Protein AF-A0A183FNK9-F1 (afdb_monomer_lite)

Secondary structure (DSSP, 8-state):
---------EETTEE--TTHHHHHHHHHHHHHHHHHHHHHHHHHS-SSS-HHHHHHHIIIIIHHHHHTTGGGS---HHHHHHHHHHHHHHHHHHTT--STT---HHHHHHHTT---HHHHHHHHHT-

Structure (mmCIF, N/CA/C/O backbone):
data_AF-A0A183FNK9-F1
#
_entry.id   AF-A0A183FNK9-F1
#
loop_
_atom_site.group_PDB
_atom_site.id
_atom_site.type_symbol
_atom_site.label_atom_id
_atom_site.label_alt_id
_atom_site.label_comp_id
_atom_site.label_asym_id
_atom_site.label_entity_id
_atom_site.label_seq_id
_atom_site.pdbx_PDB_ins_code
_atom_site.Cartn_x
_atom_site.Cartn_y
_atom_site.Cartn_z
_atom_site.occupancy
_atom_site.B_iso_or_equiv
_atom_site.auth_seq_id
_atom_site.auth_comp_id
_atom_site.auth_asym_id
_atom_site.auth_atom_id
_atom_site.pdbx_PDB_model_num
ATOM 1 N N . MET A 1 1 ? 22.980 6.601 -45.101 1.00 39.28 1 MET A N 1
ATOM 2 C CA . MET A 1 1 ? 23.771 7.005 -43.914 1.00 39.28 1 MET A CA 1
ATOM 3 C C . MET A 1 1 ? 23.4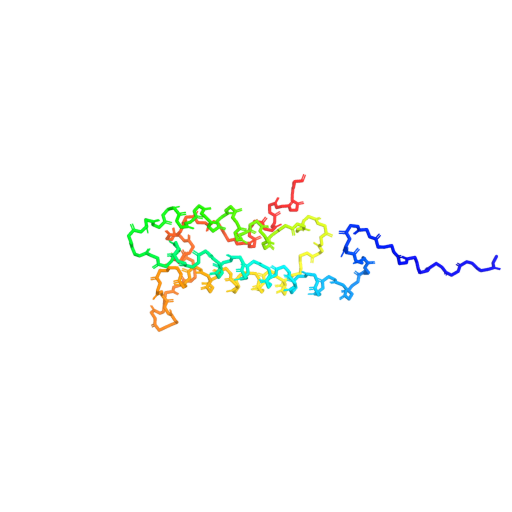76 8.490 -43.728 1.00 39.28 1 MET A C 1
ATOM 5 O O . MET A 1 1 ? 23.810 9.235 -44.628 1.00 39.28 1 MET A O 1
ATOM 9 N N . VAL A 1 2 ? 22.712 8.994 -42.759 1.00 34.72 2 VAL A N 1
ATOM 10 C CA . VAL A 1 2 ? 22.495 8.621 -41.353 1.00 34.72 2 VAL A CA 1
ATOM 11 C C . VAL A 1 2 ? 21.040 8.975 -40.991 1.00 34.72 2 VAL A C 1
ATOM 13 O O . VAL A 1 2 ? 20.659 10.136 -41.097 1.00 34.72 2 VAL A O 1
ATOM 16 N N . LEU A 1 3 ? 20.225 7.999 -40.580 1.00 36.59 3 LEU A N 1
ATOM 17 C CA . LEU A 1 3 ? 18.965 8.256 -39.871 1.00 36.59 3 LEU A CA 1
ATOM 18 C C . LEU A 1 3 ? 19.273 8.077 -38.383 1.00 36.59 3 LEU A C 1
ATOM 20 O O . LEU A 1 3 ? 19.558 6.962 -37.954 1.00 36.59 3 LEU A O 1
ATOM 24 N N . SER A 1 4 ? 19.305 9.170 -37.619 1.00 37.75 4 SER A N 1
ATOM 25 C CA . SER A 1 4 ? 19.449 9.113 -36.161 1.00 37.75 4 SER A CA 1
ATOM 26 C C . SER A 1 4 ? 18.053 9.147 -35.545 1.00 37.75 4 SER A C 1
ATOM 28 O O . SER A 1 4 ? 17.448 10.207 -35.394 1.00 37.75 4 SER A O 1
ATOM 30 N N . SER A 1 5 ? 17.515 7.956 -35.294 1.00 44.59 5 SER A N 1
ATOM 31 C CA . SER A 1 5 ? 16.192 7.704 -34.724 1.00 44.59 5 SER A CA 1
ATOM 32 C C . SER A 1 5 ? 16.180 7.963 -33.217 1.00 44.59 5 SER A C 1
ATOM 34 O O . SER A 1 5 ? 16.695 7.157 -32.444 1.00 44.59 5 SER A O 1
ATOM 36 N N . HIS A 1 6 ? 15.539 9.044 -32.780 1.00 43.78 6 HIS A N 1
ATOM 37 C CA . HIS A 1 6 ? 14.992 9.160 -31.423 1.00 43.78 6 HIS A CA 1
ATOM 38 C C . HIS A 1 6 ? 13.523 9.568 -31.537 1.00 43.78 6 HIS A C 1
ATOM 40 O O . HIS A 1 6 ? 13.146 10.729 -31.386 1.00 43.78 6 HIS A O 1
ATOM 46 N N . ASP A 1 7 ? 12.708 8.571 -31.876 1.00 41.44 7 ASP A N 1
ATOM 47 C CA . ASP A 1 7 ? 11.271 8.694 -32.074 1.00 41.44 7 ASP A CA 1
ATOM 48 C C . ASP A 1 7 ? 10.561 8.836 -30.720 1.00 41.44 7 ASP A C 1
ATOM 50 O O . ASP A 1 7 ? 10.363 7.875 -29.976 1.00 41.44 7 ASP A O 1
ATOM 54 N N . PHE A 1 8 ? 10.172 10.064 -30.381 1.00 46.62 8 PHE A N 1
ATOM 55 C CA . PHE A 1 8 ? 9.279 10.342 -29.260 1.00 46.62 8 PHE A CA 1
ATOM 56 C C . PHE A 1 8 ? 7.832 10.121 -29.709 1.00 46.62 8 PHE A C 1
ATOM 58 O O . PHE A 1 8 ? 7.237 10.990 -30.346 1.00 46.62 8 PHE A O 1
ATOM 65 N N . ILE A 1 9 ? 7.233 8.983 -29.357 1.00 51.22 9 ILE A N 1
ATOM 66 C CA . ILE A 1 9 ? 5.820 8.723 -29.661 1.00 51.22 9 ILE A CA 1
ATOM 67 C C . ILE A 1 9 ? 4.971 9.086 -28.438 1.00 51.22 9 ILE A C 1
ATOM 69 O O . ILE A 1 9 ? 5.100 8.502 -27.361 1.00 51.22 9 ILE A O 1
ATOM 73 N N . LYS A 1 10 ? 4.093 10.080 -28.602 1.00 46.06 10 LYS A N 1
ATOM 74 C CA . LYS A 1 10 ? 3.009 10.369 -27.655 1.00 46.06 10 LYS A CA 1
ATOM 75 C C . LYS A 1 10 ? 1.834 9.465 -27.999 1.00 46.06 10 LYS A C 1
ATOM 77 O O . LYS A 1 10 ? 1.212 9.655 -29.039 1.00 46.06 10 LYS A O 1
ATOM 82 N N . TYR A 1 11 ? 1.507 8.523 -27.121 1.00 43.84 11 TYR A N 1
ATOM 83 C CA . TYR A 1 11 ? 0.323 7.684 -27.283 1.00 43.84 11 TYR A CA 1
ATOM 84 C C . TYR A 1 11 ? -0.595 7.847 -26.070 1.00 43.84 11 TYR A C 1
ATOM 86 O O . TYR A 1 11 ? -0.172 7.680 -24.929 1.00 43.84 11 TYR A O 1
ATOM 94 N N . LEU A 1 12 ? -1.849 8.237 -26.321 1.00 49.50 12 LEU A N 1
ATOM 95 C CA . LEU A 1 12 ? -2.936 8.306 -25.331 1.00 49.50 12 LEU A CA 1
ATOM 96 C C . LEU A 1 12 ? -2.668 9.135 -24.051 1.00 49.50 12 LEU A C 1
ATOM 98 O O . LEU A 1 12 ? -3.300 8.918 -23.020 1.00 49.50 12 LEU A O 1
ATOM 102 N N . GLY A 1 13 ? -1.768 10.122 -24.119 1.00 52.88 13 GLY A N 1
ATOM 103 C CA . GLY A 1 13 ? -1.442 11.007 -22.990 1.00 52.88 13 GLY A CA 1
ATOM 104 C C . GLY A 1 13 ? -0.238 10.567 -22.152 1.00 52.88 13 GLY A C 1
ATOM 105 O O . GLY A 1 13 ? 0.093 11.235 -21.175 1.00 52.88 13 GLY A O 1
ATOM 106 N N . SER A 1 14 ? 0.461 9.503 -22.548 1.00 44.47 14 SER A N 1
ATOM 107 C CA . SER A 1 14 ? 1.742 9.105 -21.962 1.00 44.47 14 SER A CA 1
ATOM 108 C C . SER A 1 14 ? 2.850 9.218 -23.011 1.00 44.47 14 SER A C 1
ATOM 110 O O . SER A 1 14 ? 2.744 8.696 -24.121 1.00 44.47 14 SER A O 1
ATOM 112 N N . THR A 1 15 ? 3.918 9.944 -22.684 1.00 50.91 15 THR A N 1
ATOM 113 C CA . THR A 1 15 ? 5.198 9.830 -23.391 1.00 50.91 15 THR A CA 1
ATOM 114 C C . THR A 1 15 ? 5.842 8.522 -22.955 1.00 50.91 15 THR A C 1
ATOM 116 O O . THR A 1 15 ? 5.800 8.208 -21.772 1.00 50.91 15 THR A O 1
ATOM 119 N N . VAL A 1 16 ? 6.432 7.758 -23.870 1.00 53.28 16 VAL A N 1
ATOM 120 C CA . VAL A 1 16 ? 7.194 6.547 -23.530 1.00 53.28 16 VAL A CA 1
ATOM 121 C C . VAL A 1 16 ? 8.670 6.840 -23.787 1.00 53.28 16 VAL A C 1
ATOM 123 O O . VAL A 1 16 ? 9.056 7.162 -24.906 1.00 53.28 16 VAL A O 1
ATOM 126 N N . THR A 1 17 ? 9.490 6.775 -22.739 1.00 51.53 17 THR A N 1
ATOM 127 C CA . THR A 1 17 ? 10.959 6.868 -22.816 1.00 51.53 17 THR A CA 1
ATOM 128 C C . THR A 1 17 ? 11.574 5.824 -21.884 1.00 51.53 17 THR A C 1
ATOM 130 O O . THR A 1 17 ? 11.077 5.620 -20.779 1.00 51.53 17 THR A O 1
ATOM 133 N N . PHE A 1 18 ? 12.649 5.172 -22.341 1.00 53.19 18 PHE A N 1
ATOM 134 C CA . PHE A 1 18 ? 13.072 3.828 -21.915 1.00 53.19 18 PHE A CA 1
ATOM 135 C C . PHE A 1 18 ? 13.441 3.651 -20.424 1.00 53.19 18 PHE A C 1
ATOM 137 O O . PHE A 1 18 ? 13.214 2.570 -19.904 1.00 53.19 18 PHE A O 1
ATOM 144 N N . ASP A 1 19 ? 13.894 4.680 -19.691 1.00 55.59 19 ASP A N 1
ATOM 145 C CA . ASP A 1 19 ? 14.266 4.518 -18.262 1.00 55.59 19 ASP A CA 1
ATOM 146 C C . ASP A 1 19 ? 13.859 5.685 -17.341 1.00 55.59 19 ASP A C 1
ATOM 148 O O . ASP A 1 19 ? 13.453 5.483 -16.192 1.00 55.59 19 ASP A O 1
ATOM 152 N N . GLY A 1 20 ? 13.924 6.931 -17.825 1.00 55.19 20 GLY A N 1
ATOM 153 C CA . GLY A 1 20 ? 13.584 8.119 -17.025 1.00 55.19 20 GLY A CA 1
ATOM 154 C C . GLY A 1 20 ? 12.081 8.310 -16.793 1.00 55.19 20 GLY A C 1
ATOM 155 O O . GLY A 1 20 ? 11.671 8.910 -15.800 1.00 55.19 20 GLY A O 1
ATOM 156 N N . ASN A 1 21 ? 11.252 7.767 -17.685 1.00 63.78 21 ASN A N 1
ATOM 157 C CA . ASN A 1 21 ? 9.802 7.901 -17.619 1.00 63.78 21 ASN A CA 1
ATOM 158 C C . ASN A 1 21 ? 9.182 6.954 -16.594 1.00 63.78 21 ASN A C 1
ATOM 160 O O . ASN A 1 21 ? 8.305 7.344 -15.832 1.00 63.78 21 ASN A O 1
ATOM 164 N N . LEU A 1 22 ? 9.715 5.736 -16.495 1.00 68.38 22 LEU A N 1
ATOM 165 C CA . LEU A 1 22 ? 9.146 4.704 -15.646 1.00 68.38 22 LEU A CA 1
ATOM 166 C C . LEU A 1 22 ? 9.063 5.125 -14.175 1.00 68.38 22 LEU A C 1
ATOM 168 O O . LEU A 1 22 ? 8.042 4.936 -13.515 1.00 68.38 22 LEU A O 1
ATOM 172 N N . LYS A 1 23 ? 10.134 5.723 -13.640 1.00 73.88 23 LYS A N 1
ATOM 173 C CA . LYS A 1 23 ? 10.137 6.202 -12.250 1.00 73.88 23 LYS A CA 1
ATOM 174 C C . LYS A 1 23 ? 9.067 7.273 -12.026 1.00 73.88 23 LYS A C 1
ATOM 176 O O . LYS A 1 23 ? 8.397 7.248 -10.994 1.00 73.88 23 LYS A O 1
ATOM 181 N N . LEU A 1 24 ? 8.893 8.190 -12.979 1.00 77.00 24 LEU A N 1
ATOM 182 C CA . LEU A 1 24 ? 7.875 9.242 -12.919 1.00 77.00 24 LEU A CA 1
ATOM 183 C C . LEU A 1 24 ? 6.463 8.662 -13.035 1.00 77.00 24 LEU A C 1
ATOM 185 O O . LEU A 1 24 ? 5.586 9.042 -12.265 1.00 77.00 24 LEU A O 1
ATOM 189 N N . GLU A 1 25 ? 6.259 7.695 -13.923 1.00 77.06 25 GLU A N 1
ATOM 190 C CA . GLU A 1 25 ? 4.993 6.993 -14.117 1.00 77.06 25 GLU A CA 1
ATOM 191 C C . GLU A 1 25 ? 4.584 6.210 -12.859 1.00 77.06 25 GLU A C 1
ATOM 193 O O . GLU A 1 25 ? 3.440 6.288 -12.408 1.00 77.06 25 GLU A O 1
ATOM 198 N N . VAL A 1 26 ? 5.530 5.523 -12.212 1.00 77.00 26 VAL A N 1
ATOM 199 C CA . VAL A 1 26 ? 5.307 4.838 -10.929 1.00 77.00 26 VAL A CA 1
ATOM 200 C C . VAL A 1 26 ? 4.943 5.832 -9.829 1.00 77.00 26 VAL A C 1
ATOM 202 O O . VAL A 1 26 ? 4.012 5.589 -9.060 1.00 77.00 26 VAL A O 1
ATOM 205 N N . ILE A 1 27 ? 5.647 6.964 -9.737 1.00 81.50 27 ILE A N 1
ATOM 206 C CA . ILE A 1 27 ? 5.329 8.018 -8.762 1.00 81.50 27 ILE A CA 1
ATOM 207 C C . ILE A 1 27 ? 3.939 8.605 -9.034 1.00 81.50 27 ILE A C 1
ATOM 209 O O . ILE A 1 27 ? 3.171 8.814 -8.089 1.00 81.50 27 ILE A O 1
ATOM 213 N N . ALA A 1 28 ? 3.587 8.824 -10.300 1.00 83.06 28 ALA A N 1
ATOM 214 C CA . ALA A 1 28 ? 2.266 9.285 -10.703 1.00 83.06 28 ALA A CA 1
ATOM 215 C C . ALA A 1 28 ? 1.180 8.268 -10.317 1.00 83.06 28 ALA A C 1
ATOM 217 O O . ALA A 1 28 ? 0.157 8.660 -9.758 1.00 83.06 28 ALA A O 1
ATOM 218 N N . ARG A 1 29 ? 1.419 6.962 -10.499 1.00 81.81 29 ARG A N 1
ATOM 219 C CA . ARG A 1 29 ? 0.492 5.889 -10.095 1.00 81.81 29 ARG A CA 1
ATOM 220 C C . ARG A 1 29 ? 0.334 5.766 -8.587 1.00 81.81 29 ARG A C 1
ATOM 222 O O . ARG A 1 29 ? -0.790 5.674 -8.102 1.00 81.81 29 ARG A O 1
ATOM 229 N N . LEU A 1 30 ? 1.431 5.813 -7.830 1.00 81.12 30 LEU A N 1
ATOM 230 C CA . LEU A 1 30 ? 1.390 5.840 -6.364 1.00 81.12 30 LEU A CA 1
ATOM 231 C C . LEU A 1 30 ? 0.597 7.055 -5.867 1.00 81.12 30 LEU A C 1
ATOM 233 O O . LEU A 1 30 ? -0.257 6.936 -4.987 1.00 81.12 30 LEU A O 1
ATOM 237 N N . SER A 1 31 ? 0.829 8.216 -6.482 1.00 84.88 31 SER A N 1
ATOM 238 C CA . SER A 1 31 ? 0.084 9.445 -6.202 1.00 84.88 31 SER A CA 1
ATOM 239 C C . SER A 1 31 ? -1.398 9.305 -6.549 1.00 84.88 31 SER A C 1
ATOM 241 O O . SER A 1 31 ? -2.250 9.691 -5.749 1.00 84.88 31 SER A O 1
ATOM 243 N N . ALA A 1 32 ? -1.729 8.711 -7.696 1.00 86.69 32 ALA A N 1
ATOM 244 C CA . ALA A 1 32 ? -3.102 8.478 -8.127 1.00 86.69 32 ALA A CA 1
ATOM 245 C C . ALA A 1 32 ? -3.831 7.495 -7.198 1.00 86.69 32 ALA A C 1
ATOM 247 O O . ALA A 1 32 ? -4.939 7.788 -6.748 1.00 86.69 32 ALA A O 1
ATOM 248 N N . ALA A 1 33 ? -3.194 6.378 -6.834 1.00 85.94 33 ALA A N 1
ATOM 249 C CA . ALA A 1 33 ? -3.734 5.396 -5.896 1.00 85.94 33 ALA A CA 1
ATOM 250 C C . ALA A 1 33 ? -3.963 6.021 -4.512 1.00 85.94 33 ALA A C 1
ATOM 252 O O . ALA A 1 33 ? -5.028 5.847 -3.919 1.00 85.94 33 ALA A O 1
ATOM 253 N N . GLY A 1 34 ? -3.005 6.815 -4.023 1.00 84.50 34 GLY A N 1
ATOM 254 C CA . GLY A 1 34 ? -3.128 7.551 -2.765 1.00 84.50 34 GLY A CA 1
ATOM 255 C C . GLY A 1 34 ? -4.204 8.643 -2.794 1.00 84.50 34 GLY A C 1
ATOM 256 O O . GLY A 1 34 ? -4.896 8.866 -1.800 1.00 84.50 34 GLY A O 1
ATOM 257 N N . SER A 1 35 ? -4.395 9.322 -3.922 1.00 87.88 35 SER A N 1
ATOM 258 C CA . SER A 1 35 ? -5.471 10.307 -4.094 1.00 87.88 35 SER A CA 1
ATOM 259 C C . SER A 1 35 ? -6.841 9.637 -4.186 1.00 87.88 35 SER A C 1
ATOM 261 O O . SER A 1 35 ? -7.790 10.090 -3.544 1.00 87.88 35 SER A O 1
ATOM 263 N N . LYS A 1 36 ? -6.944 8.504 -4.889 1.00 87.44 36 LYS A N 1
ATOM 264 C CA . LYS A 1 36 ? -8.182 7.724 -4.951 1.00 87.44 36 LYS A CA 1
ATOM 265 C C . LYS A 1 36 ? -8.543 7.147 -3.585 1.00 87.44 36 LYS A C 1
ATOM 267 O O . LYS A 1 36 ? -9.697 7.249 -3.176 1.00 87.44 36 LYS A O 1
ATOM 272 N N . TRP A 1 37 ? -7.553 6.652 -2.841 1.00 84.69 37 TRP A N 1
ATOM 273 C CA . TRP A 1 37 ? -7.707 6.295 -1.433 1.00 84.69 37 TRP A CA 1
ATOM 274 C C . TRP A 1 37 ? -8.286 7.450 -0.616 1.00 84.69 37 TRP A C 1
ATOM 276 O O . TRP A 1 37 ? -9.312 7.285 0.038 1.00 84.69 37 TRP A O 1
ATOM 286 N N . ARG A 1 38 ? -7.665 8.636 -0.706 1.00 86.38 38 ARG A N 1
ATOM 287 C CA . ARG A 1 38 ? -8.109 9.827 0.028 1.00 86.38 38 ARG A CA 1
ATOM 288 C C . ARG A 1 38 ? -9.570 10.169 -0.250 1.00 86.38 38 ARG A C 1
ATOM 290 O O . ARG A 1 38 ? -10.303 10.425 0.700 1.00 86.38 38 ARG A O 1
ATOM 297 N N . SER A 1 39 ? -10.014 10.081 -1.503 1.00 86.88 39 SER A N 1
ATOM 298 C CA . SER A 1 39 ? -11.422 10.324 -1.856 1.00 86.88 39 SER A CA 1
ATOM 299 C C . SER A 1 39 ? -12.405 9.332 -1.220 1.00 86.88 39 SER A C 1
ATOM 301 O O . SER A 1 39 ? -13.556 9.673 -0.980 1.00 86.88 39 SER A O 1
ATOM 303 N N . LEU A 1 40 ? -11.951 8.116 -0.908 1.00 85.00 40 LEU A N 1
ATOM 304 C CA . LEU A 1 40 ? -12.771 7.055 -0.324 1.00 85.00 40 LEU A CA 1
ATOM 305 C C . LEU A 1 40 ? -12.633 6.976 1.211 1.00 85.00 40 LEU A C 1
ATOM 307 O O . LEU A 1 40 ? -13.264 6.129 1.844 1.00 85.00 40 LEU A O 1
ATOM 311 N N . THR A 1 41 ? -11.837 7.859 1.826 1.00 83.75 41 THR A N 1
ATOM 312 C CA . THR A 1 41 ? -11.535 7.837 3.270 1.00 83.75 41 THR A CA 1
ATOM 313 C C . THR A 1 41 ? -12.790 7.890 4.134 1.00 83.75 41 THR A C 1
ATOM 315 O O . THR A 1 41 ? -12.830 7.212 5.152 1.00 83.75 41 THR A O 1
ATOM 318 N N . GLY A 1 42 ? -13.829 8.626 3.726 1.00 81.94 42 GLY A N 1
ATOM 319 C CA . GLY A 1 42 ? -15.088 8.695 4.478 1.00 81.94 42 GLY A CA 1
ATOM 320 C C . GLY A 1 42 ? -15.731 7.318 4.682 1.00 81.94 42 GLY A C 1
ATOM 321 O O . GLY A 1 42 ? -16.103 6.973 5.793 1.00 81.94 42 GLY A O 1
ATOM 322 N N . VAL A 1 43 ? -15.746 6.488 3.636 1.00 79.12 43 VAL A N 1
ATOM 323 C CA . VAL A 1 43 ? -16.272 5.110 3.674 1.00 79.12 43 VAL A CA 1
ATOM 324 C C . VAL A 1 43 ? -15.285 4.159 4.365 1.00 79.12 43 VAL A C 1
ATOM 326 O O . VAL A 1 43 ? -15.651 3.212 5.053 1.00 79.12 43 VAL A O 1
ATOM 329 N N . LEU A 1 44 ? -13.988 4.384 4.186 1.00 80.56 44 LEU A N 1
ATOM 330 C CA . LEU A 1 44 ? -12.956 3.449 4.632 1.00 80.56 44 LEU A CA 1
ATOM 331 C C . LEU A 1 44 ? -12.533 3.638 6.090 1.00 80.56 44 LEU A C 1
ATOM 333 O O . LEU A 1 44 ? -12.093 2.677 6.723 1.00 80.56 44 LEU A O 1
ATOM 337 N N . CYS A 1 45 ? -12.684 4.840 6.638 1.00 81.50 45 CYS A N 1
ATOM 338 C CA . CYS A 1 45 ? -12.408 5.147 8.039 1.00 81.50 45 CYS A CA 1
ATOM 339 C C . CYS A 1 45 ? -13.647 5.017 8.933 1.00 81.50 45 CYS A C 1
ATOM 341 O O . CYS A 1 45 ? -13.507 5.041 10.154 1.00 81.50 45 CYS A O 1
ATOM 343 N N . ASP A 1 46 ? -14.835 4.817 8.356 1.00 84.38 46 ASP A N 1
ATOM 344 C CA . ASP A 1 46 ? -16.057 4.586 9.123 1.00 84.38 46 ASP A CA 1
ATOM 345 C C . ASP A 1 46 ? -15.947 3.288 9.938 1.00 84.38 46 ASP A C 1
ATOM 347 O O . ASP A 1 46 ? -15.632 2.222 9.404 1.00 84.38 46 ASP A O 1
ATOM 351 N N . LYS A 1 47 ? -16.172 3.368 11.251 1.00 82.88 47 LYS A N 1
ATOM 352 C CA . LYS A 1 47 ? -16.107 2.214 12.158 1.00 82.88 47 LYS A CA 1
ATOM 353 C C . LYS A 1 47 ? -17.296 1.266 11.983 1.00 82.88 47 LYS A C 1
ATOM 355 O O . LYS A 1 47 ? -17.171 0.097 12.334 1.00 82.88 47 LYS A O 1
ATOM 360 N N . THR A 1 48 ? -18.413 1.754 11.445 1.00 86.56 48 THR A N 1
ATOM 361 C CA . THR A 1 48 ? -19.632 0.968 11.206 1.00 86.56 48 THR A CA 1
ATOM 362 C C . THR A 1 48 ? -19.464 -0.002 10.041 1.00 86.56 48 THR A C 1
ATOM 364 O O . THR A 1 48 ? -20.079 -1.067 10.015 1.00 86.56 48 THR A O 1
ATOM 367 N N . ILE A 1 49 ? -18.587 0.333 9.091 1.00 86.12 49 ILE A N 1
ATOM 368 C CA . ILE A 1 49 ? -18.371 -0.476 7.901 1.00 86.12 49 ILE A CA 1
ATOM 369 C C . ILE A 1 49 ? -17.470 -1.666 8.250 1.00 86.12 49 ILE A C 1
ATOM 371 O O . ILE A 1 49 ? -16.334 -1.484 8.709 1.00 86.12 49 ILE A O 1
ATOM 375 N N . PRO A 1 50 ? -17.921 -2.904 7.989 1.00 86.88 50 PRO A N 1
ATOM 376 C CA . PRO A 1 50 ? -17.142 -4.084 8.306 1.00 86.88 50 PRO A CA 1
ATOM 377 C C . PRO A 1 50 ? -15.875 -4.171 7.446 1.00 86.88 50 PRO A C 1
ATOM 379 O O . PRO A 1 50 ? -15.838 -3.793 6.271 1.00 86.88 50 PRO A O 1
ATOM 382 N N . VAL A 1 51 ? -14.816 -4.734 8.034 1.00 86.88 51 VAL A N 1
ATOM 383 C CA . VAL A 1 51 ? -13.472 -4.803 7.430 1.00 86.88 51 VAL A CA 1
ATOM 384 C C . VAL A 1 51 ? -13.474 -5.506 6.069 1.00 86.88 51 VAL A C 1
ATOM 386 O O . VAL A 1 51 ? -12.725 -5.105 5.180 1.00 86.88 51 VAL A O 1
ATOM 389 N N . HIS A 1 52 ? -14.334 -6.502 5.849 1.00 86.44 52 HIS A N 1
ATOM 390 C CA . HIS A 1 52 ? -14.405 -7.211 4.567 1.00 86.44 52 HIS A CA 1
ATOM 391 C C . HIS A 1 52 ? -14.859 -6.301 3.405 1.00 86.44 52 HIS A C 1
ATOM 393 O O . HIS A 1 52 ? -14.330 -6.419 2.299 1.00 86.44 52 HIS A O 1
ATOM 399 N N . LEU A 1 53 ? -15.766 -5.340 3.643 1.00 88.06 53 LEU A N 1
ATOM 400 C CA . LEU A 1 53 ? -16.173 -4.360 2.625 1.00 88.06 53 LEU A CA 1
ATOM 401 C C . LEU A 1 53 ? -15.037 -3.383 2.325 1.00 88.06 53 LEU A C 1
ATOM 403 O O . LEU A 1 53 ? -14.724 -3.143 1.159 1.00 88.06 53 LEU A O 1
ATOM 407 N N . LYS A 1 54 ? -14.349 -2.898 3.366 1.00 87.75 54 LYS A N 1
ATOM 408 C CA . LYS A 1 54 ? -13.152 -2.052 3.212 1.00 87.75 54 LYS A CA 1
ATOM 409 C C . LYS A 1 54 ? -12.066 -2.759 2.404 1.00 87.75 54 LYS A C 1
ATOM 411 O O . LYS A 1 54 ? -11.451 -2.163 1.522 1.00 87.75 54 LYS A O 1
ATOM 416 N N . SER A 1 55 ? -11.883 -4.051 2.662 1.00 89.69 55 SER A N 1
ATOM 417 C CA . SER A 1 55 ? -10.937 -4.911 1.948 1.00 89.69 55 SER A CA 1
ATOM 418 C C . SER A 1 55 ? -11.307 -5.059 0.475 1.00 89.69 55 SER A C 1
ATOM 420 O O . SER A 1 55 ? -10.435 -4.976 -0.391 1.00 89.69 55 SER A O 1
ATOM 422 N N . LYS A 1 56 ? -12.604 -5.209 0.169 1.00 90.44 56 LYS A N 1
ATOM 423 C CA . LYS A 1 56 ? -13.107 -5.267 -1.208 1.00 90.44 56 LYS A CA 1
ATOM 424 C C . LYS A 1 56 ? -12.839 -3.960 -1.952 1.00 90.44 56 LYS A C 1
ATOM 426 O O . LYS A 1 56 ? -12.262 -4.009 -3.032 1.00 90.44 56 LYS A O 1
ATOM 431 N N . VAL A 1 57 ? -13.164 -2.813 -1.351 1.00 87.56 57 VAL A N 1
ATOM 432 C CA . VAL A 1 57 ? -12.903 -1.477 -1.924 1.00 87.56 57 VAL A CA 1
ATOM 433 C C . VAL A 1 57 ? -11.409 -1.255 -2.168 1.00 87.56 57 VAL A C 1
ATOM 435 O O . VAL A 1 57 ? -11.006 -0.800 -3.239 1.00 87.56 57 VAL A O 1
ATOM 438 N N . TYR A 1 58 ? -10.568 -1.618 -1.199 1.00 87.81 58 TYR A N 1
ATOM 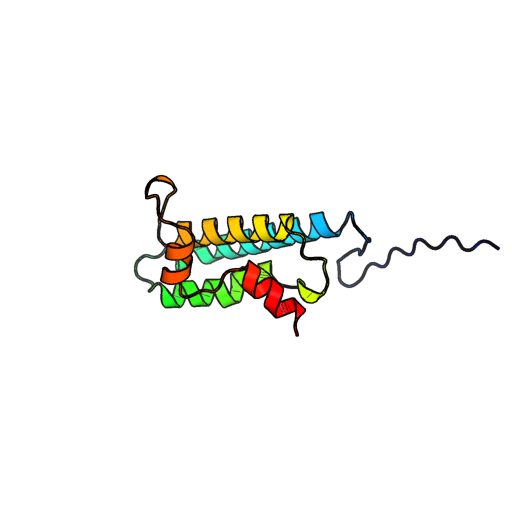439 C CA . TYR A 1 58 ? -9.120 -1.543 -1.356 1.00 87.81 58 TYR A CA 1
ATOM 440 C C . TYR A 1 58 ? -8.630 -2.411 -2.531 1.00 87.81 58 TYR A C 1
ATOM 442 O O . TYR A 1 58 ? -7.874 -1.930 -3.377 1.00 87.81 58 TYR A O 1
ATOM 450 N N . ARG A 1 59 ? -9.092 -3.665 -2.630 1.00 87.75 59 ARG A N 1
ATOM 451 C CA . ARG A 1 59 ? -8.690 -4.599 -3.692 1.00 87.75 59 ARG A CA 1
ATOM 452 C C . ARG A 1 59 ? -9.142 -4.145 -5.083 1.00 87.75 59 ARG A C 1
ATOM 454 O O . ARG A 1 59 ? -8.378 -4.312 -6.028 1.00 87.75 59 ARG A O 1
ATOM 461 N N . THR A 1 60 ? -10.354 -3.611 -5.220 1.00 87.31 60 THR A N 1
ATOM 462 C CA . THR A 1 60 ? -10.921 -3.261 -6.534 1.00 87.31 60 THR A CA 1
ATOM 463 C C . THR A 1 60 ? -10.474 -1.900 -7.037 1.00 87.31 60 THR A C 1
ATOM 465 O O . THR A 1 60 ? -10.298 -1.738 -8.237 1.00 87.31 60 THR A O 1
ATOM 468 N N . VAL A 1 61 ? -10.283 -0.924 -6.149 1.00 85.69 61 VAL A N 1
ATOM 469 C CA . VAL A 1 61 ? -9.970 0.447 -6.564 1.00 85.69 61 VAL A CA 1
ATOM 470 C C . VAL A 1 61 ? -8.494 0.750 -6.370 1.00 85.69 61 VAL A C 1
ATOM 472 O O . VAL A 1 61 ? -7.787 1.101 -7.305 1.00 85.69 61 VAL A O 1
ATOM 475 N N . VAL A 1 62 ? -8.009 0.623 -5.142 1.00 84.94 62 VAL A N 1
ATOM 476 C CA . VAL A 1 62 ? -6.715 1.197 -4.749 1.00 84.94 62 VAL A CA 1
ATOM 477 C C . VAL A 1 62 ? -5.571 0.328 -5.233 1.00 84.94 62 VAL A C 1
ATOM 479 O O . VAL A 1 62 ? -4.603 0.829 -5.803 1.00 84.94 62 VAL A O 1
ATOM 482 N N . ARG A 1 63 ? -5.708 -0.987 -5.047 1.00 86.12 63 ARG A N 1
ATOM 483 C CA . ARG A 1 63 ? -4.757 -1.958 -5.573 1.00 86.12 63 ARG A CA 1
ATOM 484 C C . ARG A 1 63 ? -4.735 -1.920 -7.093 1.00 86.12 63 ARG A C 1
ATOM 486 O O . ARG A 1 63 ? -3.648 -1.826 -7.639 1.00 86.12 63 ARG A O 1
ATOM 493 N N . LEU A 1 64 ? -5.899 -1.901 -7.745 1.00 84.69 64 LEU A N 1
ATOM 494 C CA . LEU A 1 64 ? -5.980 -1.839 -9.203 1.00 84.69 64 LEU A CA 1
ATOM 495 C C . LEU A 1 64 ? -5.271 -0.598 -9.754 1.00 84.69 64 LEU A C 1
ATOM 497 O O . LEU A 1 64 ? -4.440 -0.739 -10.636 1.00 84.69 64 LEU A O 1
ATOM 501 N N . VAL A 1 65 ? -5.515 0.592 -9.197 1.00 86.12 65 VAL A N 1
ATOM 502 C CA . VAL A 1 65 ? -4.826 1.822 -9.633 1.00 86.12 65 VAL A CA 1
ATOM 503 C C . VAL A 1 65 ? -3.309 1.738 -9.412 1.00 86.12 65 VAL A C 1
ATOM 505 O O . VAL A 1 65 ? -2.544 2.218 -10.244 1.00 86.12 65 VAL A O 1
ATOM 508 N N . GLY A 1 66 ? -2.861 1.118 -8.315 1.00 82.00 66 GLY A N 1
ATOM 509 C CA . GLY A 1 66 ? -1.435 0.960 -8.015 1.00 82.00 66 GLY A CA 1
ATOM 510 C C . GLY A 1 66 ? -0.720 -0.113 -8.846 1.00 82.00 66 GLY A C 1
ATOM 511 O O . GLY A 1 66 ? 0.477 0.017 -9.083 1.00 82.00 66 GLY A O 1
ATOM 512 N N . THR A 1 67 ? -1.430 -1.157 -9.282 1.00 82.19 67 THR A N 1
ATOM 513 C CA . THR A 1 67 ? -0.876 -2.261 -10.087 1.00 82.19 67 THR A CA 1
ATOM 514 C C . THR A 1 67 ? -1.199 -2.144 -11.575 1.00 82.19 67 THR A C 1
ATOM 516 O O . THR A 1 67 ? -0.702 -2.941 -12.361 1.00 82.19 67 THR A O 1
ATOM 519 N N . TYR A 1 68 ? -2.037 -1.191 -11.989 1.00 79.31 68 TYR A N 1
ATOM 520 C CA . TYR A 1 68 ? -2.394 -1.010 -13.393 1.00 79.31 68 TYR A CA 1
ATOM 521 C C . TYR A 1 68 ? -1.146 -0.716 -14.226 1.00 79.31 68 TYR A C 1
ATOM 523 O O . TYR A 1 68 ? -0.346 0.151 -13.875 1.00 79.31 68 TYR A O 1
ATOM 531 N N . GLY A 1 69 ? -0.982 -1.450 -15.322 1.00 71.81 69 GLY A N 1
ATOM 532 C CA . GLY A 1 69 ? 0.187 -1.364 -16.186 1.00 71.81 69 GLY A CA 1
ATOM 533 C C . GLY A 1 69 ? 1.406 -2.139 -15.692 1.00 71.81 69 GLY A C 1
ATOM 534 O O . GLY A 1 69 ? 2.391 -2.119 -16.411 1.00 71.81 69 GLY A O 1
ATOM 535 N N . ALA A 1 70 ? 1.370 -2.816 -14.530 1.00 72.62 70 ALA A N 1
ATOM 536 C CA . ALA A 1 70 ? 2.486 -3.634 -14.010 1.00 72.62 70 ALA A CA 1
ATOM 537 C C . ALA A 1 70 ? 3.015 -4.683 -14.998 1.00 72.62 70 ALA A C 1
ATOM 539 O O . ALA A 1 70 ? 4.185 -5.043 -14.920 1.00 72.62 70 ALA A O 1
ATOM 540 N N . ASP A 1 71 ? 2.184 -5.107 -15.948 1.00 68.44 71 ASP A N 1
ATOM 541 C CA . ASP A 1 71 ? 2.548 -6.033 -17.024 1.00 68.44 71 ASP A CA 1
ATOM 542 C C . ASP A 1 71 ? 3.540 -5.409 -18.024 1.00 68.44 71 ASP A C 1
ATOM 544 O O . ASP A 1 71 ? 4.315 -6.112 -18.665 1.00 68.44 71 ASP A O 1
ATOM 548 N N . CYS A 1 72 ? 3.548 -4.076 -18.137 1.00 68.06 72 CYS A N 1
ATOM 549 C CA . CYS A 1 72 ? 4.296 -3.332 -19.151 1.00 68.06 72 CYS A CA 1
ATOM 550 C C . CYS A 1 72 ? 5.577 -2.666 -18.627 1.00 68.06 72 CYS A C 1
ATOM 552 O O . CYS A 1 72 ? 6.287 -2.044 -19.416 1.00 68.06 72 CYS A O 1
ATOM 554 N N . TRP A 1 73 ? 5.885 -2.747 -17.326 1.00 70.56 73 TRP A N 1
ATOM 555 C CA . TRP A 1 73 ? 7.099 -2.139 -16.772 1.00 70.56 73 TRP A CA 1
ATOM 556 C C . TRP A 1 73 ? 7.965 -3.095 -15.952 1.00 70.56 73 TRP A C 1
ATOM 558 O O . TRP A 1 73 ? 7.452 -4.002 -15.296 1.00 70.56 73 TRP A O 1
ATOM 568 N N . PRO A 1 74 ? 9.296 -2.876 -15.921 1.00 65.19 74 PRO A N 1
ATOM 569 C CA . PRO A 1 74 ? 10.177 -3.652 -15.068 1.00 65.19 74 PRO A CA 1
ATOM 570 C C . PRO A 1 74 ? 9.870 -3.349 -13.598 1.00 65.19 74 PRO A C 1
ATOM 572 O O . PRO A 1 74 ? 10.194 -2.287 -13.060 1.00 65.19 74 PRO A O 1
ATOM 575 N N . VAL A 1 75 ? 9.243 -4.318 -12.931 1.00 70.50 75 VAL A N 1
ATOM 576 C CA . VAL A 1 75 ? 9.022 -4.309 -11.485 1.00 70.50 75 VAL A CA 1
ATOM 577 C C . VAL A 1 75 ? 10.379 -4.439 -10.790 1.00 70.50 75 VAL A C 1
ATOM 579 O O . VAL A 1 75 ? 10.918 -5.531 -10.612 1.00 70.50 75 VAL A O 1
ATOM 582 N N . THR A 1 76 ? 10.973 -3.304 -10.426 1.00 78.94 76 THR A N 1
ATOM 583 C CA . THR A 1 76 ? 12.198 -3.278 -9.622 1.00 78.94 76 THR A CA 1
ATOM 584 C C . THR A 1 76 ? 11.864 -3.456 -8.141 1.00 78.94 76 THR A C 1
ATOM 586 O O . THR A 1 76 ? 10.790 -3.064 -7.674 1.00 78.94 76 THR A O 1
ATOM 589 N N . LYS A 1 77 ? 12.816 -3.982 -7.357 1.00 81.12 77 LYS A N 1
ATOM 590 C CA . LYS A 1 77 ? 12.674 -4.108 -5.892 1.00 81.12 77 LYS A CA 1
ATOM 591 C C . LYS A 1 77 ? 12.339 -2.775 -5.212 1.00 81.12 77 LYS A C 1
ATOM 593 O O . LYS A 1 77 ? 11.642 -2.752 -4.199 1.00 81.12 77 LYS A O 1
ATOM 598 N N . GLU A 1 78 ? 12.826 -1.664 -5.765 1.00 81.25 78 GLU A N 1
ATOM 599 C CA . GLU A 1 78 ? 12.511 -0.325 -5.265 1.00 81.25 78 GLU A CA 1
ATOM 600 C C . GLU A 1 78 ? 11.013 -0.025 -5.399 1.00 81.25 78 GLU A C 1
ATOM 602 O O . GLU A 1 78 ? 10.389 0.473 -4.460 1.00 81.25 78 GLU A O 1
ATOM 607 N N . ILE A 1 79 ? 10.416 -0.368 -6.540 1.00 79.50 79 ILE A N 1
ATOM 608 C CA . ILE A 1 79 ? 9.003 -0.102 -6.795 1.00 79.50 79 ILE A CA 1
ATOM 609 C C . ILE A 1 79 ? 8.111 -1.036 -5.971 1.00 79.50 79 ILE A C 1
ATOM 611 O O . ILE A 1 79 ? 7.147 -0.566 -5.362 1.00 79.50 79 ILE A O 1
ATOM 615 N N . GLU A 1 80 ? 8.464 -2.322 -5.866 1.00 83.62 80 GLU A N 1
ATOM 616 C CA . GLU A 1 80 ? 7.778 -3.262 -4.965 1.00 83.62 80 GLU A CA 1
ATOM 617 C C . GLU A 1 80 ? 7.764 -2.737 -3.523 1.00 83.62 80 GLU A C 1
ATOM 619 O O . GLU A 1 80 ? 6.724 -2.743 -2.858 1.00 83.62 80 GLU A O 1
ATOM 624 N N . SER A 1 81 ? 8.904 -2.223 -3.048 1.00 86.25 81 SER A N 1
ATOM 625 C CA . SER A 1 81 ? 9.031 -1.645 -1.709 1.00 86.25 81 SER A CA 1
ATOM 626 C C . SER A 1 81 ? 8.138 -0.413 -1.533 1.00 86.25 81 SER A C 1
ATOM 628 O O . SER A 1 81 ? 7.363 -0.342 -0.576 1.00 86.25 81 SER A O 1
ATOM 630 N N . ARG A 1 82 ? 8.156 0.530 -2.486 1.00 85.19 82 ARG A N 1
ATOM 631 C CA . ARG A 1 82 ? 7.305 1.735 -2.445 1.00 85.19 82 ARG A CA 1
ATOM 632 C C . ARG A 1 82 ? 5.811 1.386 -2.432 1.00 85.19 82 ARG A C 1
ATOM 634 O O . ARG A 1 82 ? 5.059 1.956 -1.638 1.00 85.19 82 ARG A O 1
ATOM 641 N N . LEU A 1 83 ? 5.386 0.421 -3.250 1.00 85.12 83 LEU A N 1
ATOM 642 C CA . LEU A 1 83 ? 4.005 -0.072 -3.278 1.00 85.12 83 LEU A CA 1
ATOM 643 C C . LEU A 1 83 ? 3.617 -0.769 -1.967 1.00 85.12 83 LEU A C 1
ATOM 645 O O . LEU A 1 83 ? 2.524 -0.535 -1.450 1.00 85.12 83 LEU A O 1
ATOM 649 N N . SER A 1 84 ? 4.516 -1.566 -1.386 1.00 87.75 84 SER A N 1
ATOM 650 C CA . SER A 1 84 ? 4.306 -2.245 -0.099 1.00 87.75 84 SER A CA 1
ATOM 651 C C . SER A 1 84 ? 4.172 -1.258 1.069 1.00 87.75 84 SER A C 1
ATOM 653 O O . SER A 1 84 ? 3.308 -1.421 1.939 1.00 87.75 84 SER A O 1
ATOM 655 N N . VAL A 1 85 ? 4.975 -0.187 1.075 1.00 88.94 85 VAL A N 1
ATOM 656 C CA . VAL A 1 85 ? 4.877 0.900 2.064 1.00 88.94 85 VAL A CA 1
ATOM 657 C C . VAL A 1 85 ? 3.547 1.638 1.928 1.00 88.94 85 VAL A C 1
ATOM 659 O O . VAL A 1 85 ? 2.871 1.869 2.935 1.00 88.94 85 VAL A O 1
ATOM 662 N N . MET A 1 86 ? 3.137 1.970 0.700 1.00 87.88 86 MET A N 1
ATOM 663 C CA . MET A 1 86 ? 1.844 2.606 0.440 1.00 87.88 86 MET A CA 1
ATOM 664 C C . MET A 1 86 ? 0.677 1.720 0.899 1.00 87.88 86 MET A C 1
ATOM 666 O O . MET A 1 86 ? -0.185 2.196 1.636 1.00 87.88 86 MET A O 1
ATOM 670 N N . GLU A 1 87 ? 0.670 0.438 0.518 1.00 89.50 87 GLU A N 1
ATOM 671 C CA . GLU A 1 87 ? -0.330 -0.549 0.947 1.00 89.50 87 GLU A CA 1
ATOM 672 C C . GLU A 1 87 ? -0.431 -0.587 2.472 1.00 89.50 87 GLU A C 1
ATOM 674 O O . GLU A 1 87 ? -1.510 -0.412 3.034 1.00 89.50 87 GLU A O 1
ATOM 679 N N . THR A 1 88 ? 0.701 -0.741 3.155 1.00 89.94 88 THR A N 1
ATOM 680 C CA . THR A 1 88 ? 0.735 -0.824 4.617 1.00 89.94 88 THR A CA 1
ATOM 681 C C . THR A 1 88 ? 0.191 0.448 5.266 1.00 89.94 88 THR A C 1
ATOM 683 O O . THR A 1 88 ? -0.562 0.367 6.237 1.00 89.94 88 THR A O 1
ATOM 686 N N . LYS A 1 89 ? 0.542 1.629 4.741 1.00 89.19 89 LYS A N 1
ATOM 687 C CA . LYS A 1 89 ? 0.046 2.916 5.250 1.00 89.19 89 LYS A CA 1
ATOM 688 C C . LYS A 1 89 ? -1.473 3.024 5.106 1.00 89.19 89 LYS A C 1
ATOM 690 O O . LYS A 1 89 ? -2.145 3.420 6.054 1.00 89.19 89 LYS A O 1
ATOM 695 N N . ILE A 1 90 ? -1.998 2.624 3.952 1.00 87.44 90 ILE A N 1
ATOM 696 C CA . ILE A 1 90 ? -3.432 2.615 3.651 1.00 87.44 90 ILE A CA 1
ATOM 697 C C . ILE A 1 90 ? -4.184 1.659 4.586 1.00 87.44 90 ILE A C 1
ATOM 699 O O . ILE A 1 90 ? -5.123 2.083 5.258 1.00 87.44 90 ILE A O 1
ATOM 703 N N . LEU A 1 91 ? -3.720 0.409 4.702 1.00 88.94 91 LEU A N 1
ATOM 704 C CA . LEU A 1 91 ? -4.332 -0.612 5.561 1.00 88.94 91 LEU A CA 1
ATOM 705 C C . LEU A 1 91 ? -4.265 -0.249 7.051 1.00 88.94 91 LEU A C 1
ATOM 707 O O . LEU A 1 91 ? -5.146 -0.603 7.830 1.00 88.94 91 LEU A O 1
ATOM 711 N N . ARG A 1 92 ? -3.226 0.462 7.487 1.00 89.38 92 ARG A N 1
ATOM 712 C CA . ARG A 1 92 ? -3.133 0.967 8.863 1.00 89.38 92 ARG A CA 1
ATOM 713 C C . ARG A 1 92 ? -4.154 2.068 9.123 1.00 89.38 92 ARG A C 1
ATOM 715 O O . ARG A 1 92 ? -4.916 1.976 10.085 1.00 89.38 92 ARG A O 1
ATOM 722 N N . TRP A 1 93 ? -4.238 3.051 8.230 1.00 87.31 93 TRP A N 1
ATOM 723 C CA . TRP A 1 93 ? -5.184 4.159 8.360 1.00 87.31 93 TRP A CA 1
ATOM 724 C C . TRP A 1 93 ? -6.650 3.717 8.355 1.00 87.31 93 TRP A C 1
ATOM 726 O O . TRP A 1 93 ? -7.421 4.221 9.163 1.00 87.31 93 TRP A O 1
ATOM 736 N N . THR A 1 94 ? -7.032 2.717 7.558 1.00 85.38 94 THR A N 1
ATOM 737 C CA . THR A 1 94 ? -8.410 2.174 7.535 1.00 85.38 94 THR A CA 1
ATOM 738 C C . THR A 1 94 ? -8.976 1.707 8.862 1.00 85.38 94 THR A C 1
ATOM 740 O O . THR A 1 94 ? -10.190 1.733 9.069 1.00 85.38 94 THR A O 1
ATOM 743 N N . VAL A 1 95 ? -8.114 1.161 9.714 1.00 85.62 95 VAL A N 1
ATOM 744 C CA . VAL A 1 95 ? -8.505 0.582 11.006 1.00 85.62 95 VAL A CA 1
ATOM 745 C C . VAL A 1 95 ? -7.984 1.415 12.170 1.00 85.62 95 VAL A C 1
ATOM 747 O O . VAL A 1 95 ? -8.064 0.966 13.308 1.00 85.62 95 VAL A O 1
ATOM 750 N N . GLY A 1 96 ? -7.454 2.612 11.895 1.00 85.94 96 GLY A N 1
ATOM 751 C CA . GLY A 1 96 ? -6.920 3.509 12.917 1.00 85.94 96 GLY A CA 1
ATOM 752 C C . GLY A 1 96 ? -5.681 2.971 13.634 1.00 85.94 96 GLY A C 1
ATOM 753 O O . GLY A 1 96 ? -5.412 3.388 14.752 1.00 85.94 96 GLY A O 1
ATOM 754 N N . VAL A 1 97 ? -4.935 2.050 13.015 1.00 88.31 97 VAL A N 1
ATOM 755 C CA . VAL A 1 97 ? -3.708 1.491 13.595 1.00 88.31 97 VAL A CA 1
ATOM 756 C C . VAL A 1 97 ? -2.547 2.429 13.294 1.00 88.31 97 VAL A C 1
ATOM 758 O O . VAL A 1 97 ? -2.269 2.780 12.147 1.00 88.31 97 VAL A O 1
ATOM 761 N N . THR A 1 98 ? -1.834 2.822 14.332 1.00 85.94 98 THR A N 1
ATOM 762 C CA . THR A 1 98 ? -0.660 3.682 14.265 1.00 85.94 98 THR A CA 1
ATOM 763 C C . THR A 1 98 ? 0.628 2.850 14.258 1.00 85.94 98 THR A C 1
ATOM 765 O O . THR A 1 98 ? 0.624 1.615 14.251 1.00 85.94 98 THR A O 1
ATOM 768 N N . ARG A 1 99 ? 1.789 3.514 14.206 1.00 82.81 99 ARG A N 1
ATOM 769 C CA . ARG A 1 99 ? 3.077 2.827 14.413 1.00 82.81 99 ARG 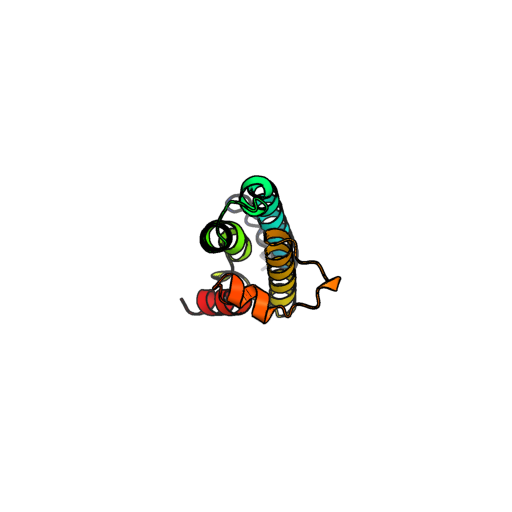A CA 1
ATOM 770 C C . ARG A 1 99 ? 3.284 2.410 15.874 1.00 82.81 99 ARG A C 1
ATOM 772 O O . ARG A 1 99 ? 4.042 1.472 16.106 1.00 82.81 99 ARG A O 1
ATOM 779 N N . LEU A 1 100 ? 2.621 3.073 16.825 1.00 88.56 100 LEU A N 1
ATOM 780 C CA . LEU A 1 100 ? 2.768 2.814 18.261 1.00 88.56 100 LEU A CA 1
ATOM 781 C C . LEU A 1 100 ? 2.151 1.480 18.678 1.00 88.56 100 LEU A C 1
ATOM 783 O O . LEU A 1 100 ? 2.679 0.829 19.570 1.00 88.56 100 LEU A O 1
ATOM 787 N N . ASP A 1 101 ? 1.130 1.021 17.956 1.00 87.81 101 ASP A N 1
ATOM 788 C CA . ASP A 1 101 ? 0.465 -0.258 18.227 1.00 87.81 101 ASP A CA 1
ATOM 789 C C . ASP A 1 101 ? 1.358 -1.477 17.936 1.00 87.81 101 ASP A C 1
ATOM 791 O O . ASP A 1 101 ? 0.961 -2.610 18.191 1.00 87.81 101 ASP A O 1
ATOM 795 N N . ARG A 1 102 ? 2.551 -1.268 17.348 1.00 86.94 102 ARG A N 1
ATOM 796 C CA . ARG A 1 102 ? 3.554 -2.303 17.020 1.00 86.94 102 ARG A CA 1
ATOM 797 C C . ARG A 1 102 ? 2.989 -3.522 16.270 1.00 86.94 102 ARG A C 1
ATOM 799 O O . ARG A 1 102 ? 3.605 -4.583 16.241 1.00 86.94 102 ARG A O 1
ATOM 806 N N . VAL A 1 103 ? 1.856 -3.353 15.586 1.00 88.44 103 VAL A N 1
ATOM 807 C CA . VAL A 1 103 ? 1.223 -4.408 14.789 1.00 88.44 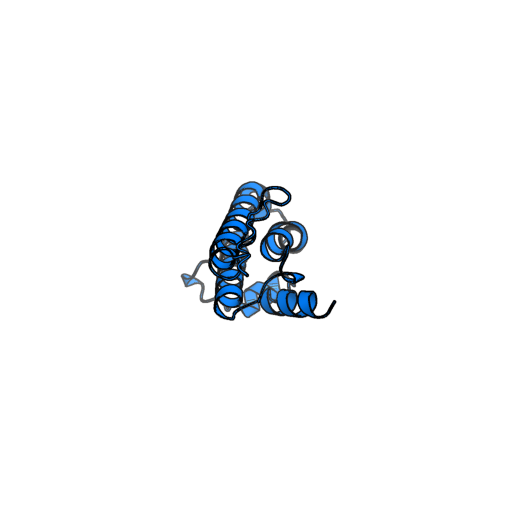103 VAL A CA 1
ATOM 808 C C . VAL A 1 103 ? 2.099 -4.736 13.583 1.00 88.44 103 VAL A C 1
ATOM 810 O O . VAL A 1 103 ? 2.557 -3.838 12.864 1.00 88.44 103 VAL A O 1
ATOM 813 N N . ARG A 1 104 ? 2.323 -6.031 13.347 1.00 88.94 104 ARG A N 1
ATOM 814 C CA . ARG A 1 104 ? 3.093 -6.536 12.207 1.00 88.94 104 ARG A CA 1
ATOM 815 C C . ARG A 1 104 ? 2.328 -6.310 10.899 1.00 88.94 104 ARG A C 1
ATOM 817 O O . ARG A 1 104 ? 1.105 -6.435 10.850 1.00 88.94 104 ARG A O 1
ATOM 824 N N . ASN A 1 105 ? 3.046 -6.002 9.818 1.00 87.62 105 ASN A N 1
ATOM 825 C CA . ASN A 1 105 ? 2.428 -5.762 8.507 1.00 87.62 105 ASN A CA 1
ATOM 826 C C . ASN A 1 105 ? 1.676 -6.997 7.986 1.00 87.62 105 ASN A C 1
ATOM 828 O O . ASN A 1 105 ? 0.626 -6.857 7.366 1.00 87.62 105 ASN A O 1
ATOM 832 N N . ASP A 1 106 ? 2.171 -8.197 8.289 1.00 87.75 106 ASP A N 1
ATOM 833 C CA . ASP A 1 106 ? 1.528 -9.457 7.900 1.00 87.75 106 ASP A CA 1
ATOM 834 C C . ASP A 1 106 ? 0.176 -9.637 8.598 1.00 87.75 106 ASP A C 1
ATOM 836 O O . ASP A 1 106 ? -0.816 -9.965 7.954 1.00 87.75 106 ASP A O 1
ATOM 840 N N . THR A 1 107 ? 0.093 -9.299 9.889 1.00 88.69 107 THR A N 1
ATOM 841 C CA . THR A 1 107 ? -1.165 -9.305 10.650 1.00 88.69 107 THR A CA 1
ATOM 842 C C . THR A 1 107 ? -2.174 -8.314 10.071 1.00 88.69 107 THR A C 1
ATOM 844 O O . THR A 1 107 ? -3.362 -8.618 9.986 1.00 88.69 107 THR A O 1
ATOM 847 N N . MET A 1 108 ? -1.714 -7.142 9.615 1.00 89.06 108 MET A N 1
ATOM 848 C CA . MET A 1 108 ? -2.578 -6.183 8.920 1.00 89.06 108 MET A CA 1
ATOM 849 C C . MET A 1 108 ? -3.129 -6.775 7.623 1.00 89.06 108 MET A C 1
ATOM 851 O O . MET A 1 108 ? -4.326 -6.694 7.379 1.00 89.06 108 MET A O 1
ATOM 855 N N . ARG A 1 109 ? -2.294 -7.424 6.809 1.00 89.25 109 ARG A N 1
ATOM 856 C CA . ARG A 1 109 ? -2.743 -8.073 5.566 1.00 89.25 109 ARG A CA 1
ATOM 857 C C . ARG A 1 109 ? -3.730 -9.207 5.826 1.00 89.25 109 ARG A C 1
ATOM 859 O O . ARG A 1 109 ? -4.759 -9.277 5.156 1.00 89.25 109 ARG A O 1
ATOM 866 N N . GLN A 1 110 ? -3.462 -10.032 6.838 1.00 89.69 110 GLN A N 1
ATOM 867 C CA . GLN A 1 110 ? -4.342 -11.123 7.253 1.00 89.69 110 GLN A CA 1
ATOM 868 C C . GLN A 1 110 ? -5.704 -10.602 7.723 1.00 89.69 110 GLN A C 1
ATOM 870 O O . GLN A 1 110 ? -6.732 -11.134 7.316 1.00 89.69 110 GLN A O 1
ATOM 875 N N . ARG A 1 111 ? -5.733 -9.510 8.501 1.00 88.81 111 ARG A N 1
ATOM 876 C CA . ARG A 1 111 ? -6.977 -8.877 8.973 1.00 88.81 111 ARG A CA 1
ATOM 877 C C . ARG A 1 111 ? -7.878 -8.407 7.828 1.00 88.81 111 ARG A C 1
ATOM 879 O O . ARG A 1 111 ? -9.097 -8.444 7.960 1.00 88.81 111 ARG A O 1
ATOM 886 N N . PHE A 1 112 ? -7.285 -7.968 6.722 1.00 85.94 112 PHE A N 1
ATOM 887 C CA . PHE A 1 112 ? -8.010 -7.560 5.517 1.00 85.94 112 PHE A CA 1
ATOM 888 C C . PHE A 1 112 ? -8.199 -8.709 4.507 1.00 85.94 112 PHE A C 1
ATOM 890 O O . PHE A 1 112 ? -8.842 -8.524 3.477 1.00 85.94 112 PHE A O 1
ATOM 897 N N . GLY A 1 113 ? -7.640 -9.897 4.758 1.00 88.12 113 GLY A N 1
ATOM 898 C CA . GLY A 1 113 ? -7.714 -11.029 3.830 1.00 88.12 113 GLY A CA 1
ATOM 899 C C . GLY A 1 113 ? -7.126 -10.727 2.446 1.00 88.12 113 GLY A C 1
ATOM 900 O O . GLY A 1 113 ? -7.627 -11.223 1.437 1.00 88.12 113 GLY A O 1
ATOM 901 N N . VAL A 1 114 ? -6.096 -9.876 2.369 1.00 87.50 114 VAL A N 1
ATOM 902 C CA . VAL A 1 114 ? -5.463 -9.477 1.101 1.00 87.50 114 VAL A CA 1
ATOM 903 C C . VAL A 1 114 ? -4.044 -10.021 1.002 1.00 87.50 114 VAL A C 1
ATOM 905 O O . VAL A 1 114 ? -3.220 -9.787 1.880 1.00 87.50 114 VAL A O 1
ATOM 908 N N . ALA A 1 115 ? -3.742 -10.689 -0.116 1.00 88.94 115 ALA A N 1
ATOM 909 C CA . ALA A 1 115 ? -2.374 -11.068 -0.490 1.00 88.94 115 ALA A CA 1
ATOM 910 C C . ALA A 1 115 ? -1.490 -9.826 -0.642 1.00 88.94 115 ALA A C 1
ATOM 912 O O . ALA A 1 115 ? -2.028 -8.754 -0.928 1.00 88.94 115 ALA A O 1
ATOM 913 N N . SER A 1 116 ? -0.170 -9.946 -0.500 1.00 87.44 116 SER A N 1
ATOM 914 C CA . SER A 1 116 ? 0.705 -8.778 -0.609 1.00 87.44 116 SER A CA 1
ATOM 915 C C . SER A 1 116 ? 0.646 -8.161 -2.011 1.00 87.44 116 SER A C 1
ATOM 917 O O . SER A 1 116 ? 0.401 -8.848 -3.008 1.00 87.44 116 SER A O 1
ATOM 919 N N . ILE A 1 117 ? 0.868 -6.848 -2.106 1.00 85.94 117 ILE A N 1
ATOM 920 C CA . ILE A 1 117 ? 0.956 -6.195 -3.416 1.00 85.94 117 ILE A CA 1
ATOM 921 C C . ILE A 1 117 ? 2.118 -6.750 -4.252 1.00 85.94 117 ILE A C 1
ATOM 923 O O . ILE A 1 117 ? 1.983 -6.847 -5.463 1.00 85.94 117 ILE A O 1
ATOM 927 N N . ALA A 1 118 ? 3.207 -7.194 -3.614 1.00 83.94 118 ALA A N 1
ATOM 928 C CA . ALA A 1 118 ? 4.333 -7.835 -4.290 1.00 83.94 118 ALA A CA 1
ATOM 929 C C . ALA A 1 118 ? 3.924 -9.159 -4.954 1.00 83.94 118 ALA A C 1
ATOM 931 O O . ALA A 1 118 ? 4.241 -9.377 -6.120 1.00 83.94 118 ALA A O 1
ATOM 932 N N . ASP A 1 119 ? 3.153 -10.003 -4.263 1.00 87.25 119 ASP A N 1
ATOM 933 C CA . ASP A 1 119 ? 2.630 -11.245 -4.850 1.00 87.25 119 ASP A CA 1
ATOM 934 C C . ASP A 1 119 ? 1.717 -10.941 -6.040 1.00 87.25 119 ASP A C 1
ATOM 936 O O . ASP A 1 119 ? 1.778 -11.612 -7.065 1.00 87.25 119 ASP A O 1
ATOM 940 N N . LYS A 1 120 ? 0.916 -9.872 -5.946 1.00 86.12 120 LYS A N 1
ATOM 941 C CA . LYS A 1 120 ? 0.046 -9.444 -7.048 1.00 86.12 120 LYS A CA 1
ATOM 942 C C . LYS A 1 120 ? 0.796 -8.878 -8.243 1.00 86.12 120 LYS A C 1
ATOM 944 O O . LYS A 1 120 ? 0.370 -9.128 -9.364 1.00 86.12 120 LYS A O 1
ATOM 949 N N . LEU A 1 121 ? 1.903 -8.176 -8.027 1.00 82.75 121 LEU A N 1
ATOM 950 C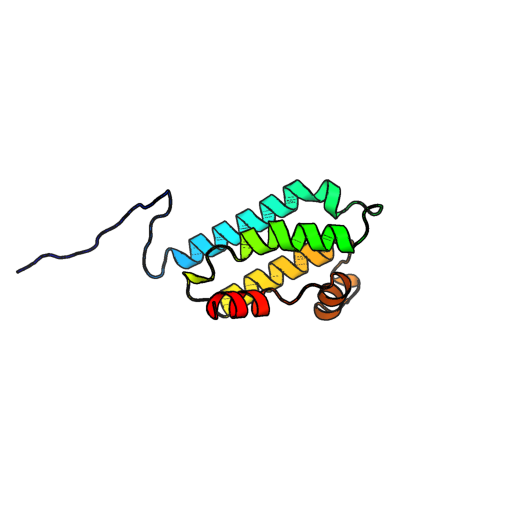 CA . LEU A 1 121 ? 2.786 -7.753 -9.115 1.00 82.75 121 LEU A CA 1
ATOM 951 C C . LEU A 1 121 ? 3.431 -8.964 -9.804 1.00 82.75 121 LEU A C 1
ATOM 953 O O . LEU A 1 121 ? 3.535 -8.987 -11.026 1.00 82.75 121 LEU A O 1
ATOM 957 N N . ARG A 1 122 ? 3.811 -9.998 -9.041 1.00 81.56 122 ARG A N 1
ATOM 958 C CA . ARG A 1 122 ? 4.350 -11.247 -9.607 1.00 81.56 122 ARG A CA 1
ATOM 959 C C . ARG A 1 122 ? 3.306 -12.029 -10.396 1.00 81.56 122 ARG A C 1
ATOM 961 O O . ARG A 1 122 ? 3.624 -12.506 -11.476 1.00 81.56 122 ARG A O 1
ATOM 968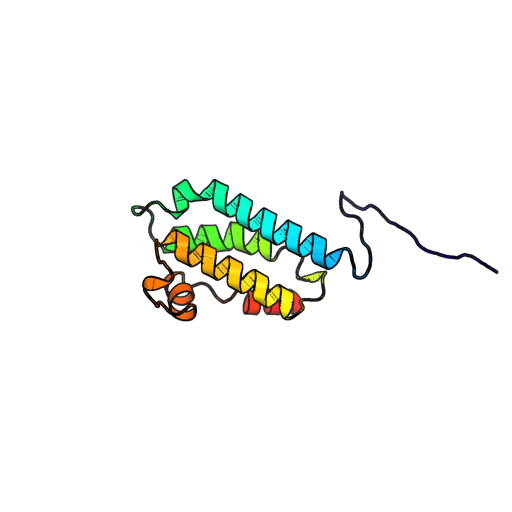 N N . GLU A 1 123 ? 2.083 -12.147 -9.878 1.00 81.56 123 GLU A N 1
ATOM 969 C CA . GLU A 1 123 ? 0.964 -12.785 -10.587 1.00 81.56 123 GLU A CA 1
ATOM 970 C C . GLU A 1 123 ? 0.633 -12.074 -11.903 1.00 81.56 123 GLU A C 1
ATOM 972 O O . GLU A 1 123 ? 0.341 -12.744 -12.888 1.00 81.56 123 GLU A O 1
ATOM 977 N N . ALA A 1 124 ? 0.673 -10.739 -11.921 1.00 76.00 124 ALA A N 1
ATOM 978 C CA . ALA A 1 124 ? 0.387 -9.942 -13.112 1.00 76.00 124 ALA A CA 1
ATOM 979 C C . ALA A 1 124 ? 1.383 -10.256 -14.249 1.00 76.00 124 ALA A C 1
ATOM 981 O O . ALA A 1 124 ? 0.980 -10.491 -15.378 1.00 76.00 124 ALA A O 1
ATOM 982 N N . ARG A 1 125 ? 2.664 -10.457 -13.910 1.00 66.25 125 ARG A N 1
ATOM 983 C CA . ARG A 1 125 ? 3.721 -10.833 -14.866 1.00 66.25 125 ARG A CA 1
ATOM 984 C C . ARG A 1 125 ? 3.590 -12.241 -15.464 1.00 66.25 125 ARG A C 1
ATOM 986 O O . ARG A 1 125 ? 4.234 -12.533 -16.464 1.00 66.25 125 ARG A O 1
ATOM 993 N N . LEU A 1 126 ? 2.889 -13.151 -14.789 1.00 62.25 126 LEU A N 1
ATOM 994 C CA . LEU A 1 126 ? 2.776 -14.556 -15.205 1.00 62.25 126 LEU A CA 1
ATOM 995 C C . LEU A 1 126 ? 1.530 -14.828 -16.064 1.00 62.25 126 LEU A C 1
ATOM 997 O O . LEU A 1 126 ? 1.292 -15.983 -16.414 1.00 62.25 126 LEU A O 1
ATOM 1001 N N . ARG A 1 127 ? 0.728 -13.799 -16.355 1.00 57.09 127 ARG A N 1
ATOM 1002 C CA . ARG A 1 127 ? -0.429 -13.862 -17.253 1.00 57.09 127 ARG A CA 1
ATOM 1003 C C . ARG A 1 127 ? -0.072 -13.372 -18.644 1.00 57.09 127 ARG A C 1
ATOM 1005 O O . ARG A 1 127 ? -0.658 -13.946 -19.584 1.00 57.09 127 ARG A O 1
#

pLDDT: mean 77.48, std 14.93, range [34.72, 90.44]

Organism: Heligmosomoides polygyrus (NCBI:txid6339)

Sequence (127 aa):
MVLSSHDFIKYLGSTVTFDGNLKLEVIARLSAAGSKWRSLTGVLCDKTIPVHLKSKVYRTVVRLVGTYGADCWPVTKEIESRLSVMETKILRWTVGVTRLDRVRNDTMRQRFGVASIADKLREARLR

Foldseek 3Di:
DDDPDPDFDDDPNDTDDPPPRVVVVLVVLLVVLVVQLVVCLVVLQDPPHDLQVNLVCCVPRNLCSNCPCLQPDPPDPVSLVSQQVSVLVSLCNSDVHDVVNVDDSVVSCVSNVHDGSSVVSVVSNVD

Radius of gyration: 17.47 Å; chains: 1; bounding box: 43×26×62 Å